Protein AF-A0A819PTD8-F1 (afdb_monomer_lite)

Radius of gyration: 16.99 Å; chains: 1; bounding box: 38×32×36 Å

Structure (mmCIF, N/CA/C/O backbone):
data_AF-A0A819PTD8-F1
#
_entry.id   AF-A0A819PTD8-F1
#
loop_
_atom_site.group_PDB
_atom_site.id
_atom_site.type_symbol
_atom_site.label_atom_id
_atom_site.label_alt_id
_atom_site.label_comp_id
_atom_site.label_asym_id
_atom_site.label_entity_id
_atom_site.label_seq_id
_atom_site.pdbx_PDB_ins_code
_atom_site.Cartn_x
_atom_site.Cartn_y
_atom_site.Cartn_z
_atom_site.occupancy
_atom_site.B_iso_or_equiv
_atom_site.auth_seq_id
_atom_site.auth_comp_id
_atom_site.auth_asym_id
_atom_site.auth_atom_id
_atom_site.pdbx_PDB_model_num
ATOM 1 N N . MET A 1 1 ? 9.939 -20.373 -7.899 1.00 59.28 1 MET A N 1
ATOM 2 C CA . MET A 1 1 ? 9.793 -19.694 -9.203 1.00 59.28 1 MET A CA 1
ATOM 3 C C . MET A 1 1 ? 11.202 -19.417 -9.685 1.00 59.28 1 MET A C 1
ATOM 5 O O . MET A 1 1 ? 11.957 -18.821 -8.930 1.00 59.28 1 MET A O 1
ATOM 9 N N . GLU A 1 2 ? 11.585 -19.929 -10.850 1.00 65.31 2 GLU A N 1
ATOM 10 C CA . GLU A 1 2 ? 12.933 -19.765 -11.408 1.00 65.31 2 GLU A CA 1
ATOM 11 C C . GLU A 1 2 ? 12.824 -19.011 -12.732 1.00 65.31 2 GLU A C 1
ATOM 13 O O . GLU A 1 2 ? 11.969 -19.327 -13.560 1.00 65.31 2 GLU A O 1
ATOM 18 N N . ALA A 1 3 ? 13.662 -17.992 -12.912 1.00 70.12 3 ALA A N 1
ATOM 19 C CA . ALA A 1 3 ? 13.717 -17.195 -14.128 1.00 70.12 3 ALA A CA 1
ATOM 20 C C . ALA A 1 3 ? 15.088 -17.369 -14.779 1.00 70.12 3 ALA A C 1
ATOM 22 O O . ALA A 1 3 ? 16.116 -17.219 -14.119 1.00 70.12 3 ALA A O 1
ATOM 23 N N . SER A 1 4 ? 15.111 -17.683 -16.074 1.00 78.81 4 SER A N 1
ATOM 24 C CA . SER A 1 4 ? 16.357 -17.775 -16.836 1.00 78.81 4 SER A CA 1
ATOM 25 C C . SER A 1 4 ? 17.078 -16.426 -16.827 1.00 78.81 4 SER A C 1
ATOM 27 O O . SER A 1 4 ? 16.458 -15.395 -17.096 1.00 78.81 4 SER A O 1
ATOM 29 N N . ASN A 1 5 ? 18.388 -16.438 -16.562 1.00 77.75 5 ASN A N 1
ATOM 30 C CA . ASN A 1 5 ? 19.209 -15.224 -16.494 1.00 77.75 5 ASN A CA 1
ATOM 31 C C . ASN A 1 5 ? 19.092 -14.355 -17.759 1.00 77.75 5 ASN A C 1
ATOM 33 O O . ASN A 1 5 ? 19.111 -13.133 -17.655 1.00 77.75 5 ASN A O 1
ATOM 37 N N . ASP A 1 6 ? 18.893 -14.969 -18.927 1.00 79.62 6 ASP A N 1
ATOM 38 C CA . ASP A 1 6 ? 18.766 -14.276 -20.216 1.00 79.62 6 ASP A CA 1
ATOM 39 C C . ASP A 1 6 ? 17.510 -13.396 -20.329 1.00 79.62 6 ASP A C 1
ATOM 41 O O . ASP A 1 6 ? 17.449 -12.492 -21.163 1.00 79.62 6 ASP A O 1
ATOM 45 N N . LYS A 1 7 ? 16.494 -13.638 -19.491 1.00 78.00 7 LYS A N 1
ATOM 46 C CA . LYS A 1 7 ? 15.257 -12.845 -19.467 1.00 78.00 7 LYS A CA 1
ATOM 47 C C . LYS A 1 7 ? 15.340 -11.646 -18.519 1.00 78.00 7 LYS A C 1
ATOM 49 O O . LYS A 1 7 ? 14.536 -10.724 -18.633 1.00 78.00 7 LYS A O 1
ATOM 54 N N . LEU A 1 8 ? 16.314 -11.630 -17.606 1.00 82.75 8 LEU A N 1
ATOM 55 C CA . LEU A 1 8 ? 16.488 -10.572 -16.613 1.00 82.75 8 LEU A CA 1
ATOM 56 C C . LEU A 1 8 ? 17.338 -9.429 -17.184 1.00 82.75 8 LEU A C 1
ATOM 58 O O . LEU A 1 8 ? 18.567 -9.483 -17.192 1.00 82.75 8 LEU A O 1
ATOM 62 N N . ARG A 1 9 ? 16.673 -8.366 -17.647 1.00 83.31 9 ARG A N 1
ATOM 63 C CA . ARG A 1 9 ? 17.327 -7.149 -18.168 1.00 83.31 9 ARG A CA 1
ATOM 64 C C . ARG A 1 9 ? 17.729 -6.142 -17.086 1.00 83.31 9 ARG A C 1
ATOM 66 O O . ARG A 1 9 ? 18.483 -5.217 -17.367 1.00 83.31 9 ARG A O 1
ATOM 73 N N . GLN A 1 10 ? 17.243 -6.313 -15.858 1.00 86.38 10 GLN A N 1
ATOM 74 C CA . GLN A 1 10 ? 17.583 -5.490 -14.697 1.00 86.38 10 GLN A CA 1
ATOM 75 C C . GLN A 1 10 ? 18.047 -6.384 -13.542 1.00 86.38 10 GLN A C 1
ATOM 77 O O . GLN A 1 10 ? 17.768 -7.583 -13.503 1.00 86.38 10 GLN A O 1
ATOM 82 N N . ARG A 1 11 ? 18.782 -5.797 -12.594 1.00 87.12 11 ARG A N 1
ATOM 83 C CA . ARG A 1 11 ? 19.225 -6.483 -11.366 1.00 87.12 11 ARG A CA 1
ATOM 84 C C . ARG A 1 11 ? 18.400 -6.113 -10.135 1.00 87.12 11 ARG A C 1
ATOM 86 O O . ARG A 1 11 ? 18.506 -6.787 -9.119 1.00 87.12 11 ARG A O 1
ATOM 93 N N . THR A 1 12 ? 17.531 -5.116 -10.276 1.00 88.12 12 THR A N 1
ATOM 94 C CA . THR A 1 1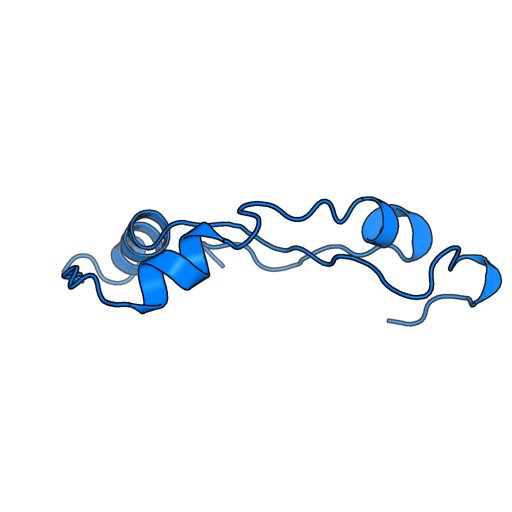2 ? 16.560 -4.693 -9.269 1.00 88.12 12 THR A CA 1
ATOM 95 C C . THR A 1 12 ? 15.227 -4.460 -9.963 1.00 88.12 12 THR A C 1
ATOM 97 O O . THR A 1 12 ? 15.190 -3.832 -11.021 1.00 88.12 12 THR A O 1
ATOM 100 N N . TYR A 1 13 ? 14.151 -4.962 -9.366 1.00 89.75 13 TYR A N 1
ATOM 101 C CA . TYR A 1 13 ? 12.791 -4.833 -9.869 1.00 89.75 13 TYR A CA 1
ATOM 102 C C . TYR A 1 13 ? 11.878 -4.350 -8.751 1.00 89.75 13 TYR A C 1
ATOM 104 O O . TYR A 1 13 ? 11.970 -4.835 -7.623 1.00 89.75 13 TYR A O 1
ATOM 112 N N . ASN A 1 14 ? 10.961 -3.448 -9.082 1.00 91.94 14 ASN A N 1
ATOM 113 C CA . ASN A 1 14 ? 9.785 -3.238 -8.254 1.00 91.94 14 ASN A CA 1
ATOM 114 C C . ASN A 1 14 ? 8.907 -4.490 -8.317 1.00 91.94 14 ASN A C 1
ATOM 116 O O . ASN A 1 14 ? 8.721 -5.072 -9.387 1.00 91.94 14 ASN A O 1
ATOM 120 N N . VAL A 1 15 ? 8.349 -4.873 -7.175 1.00 90.94 15 VAL A N 1
ATOM 121 C CA . VAL A 1 15 ? 7.326 -5.912 -7.070 1.00 90.94 15 VAL A CA 1
ATOM 122 C C . VAL A 1 15 ? 6.170 -5.332 -6.278 1.00 90.94 15 VAL A C 1
ATOM 124 O O . VAL A 1 15 ? 6.354 -4.861 -5.157 1.00 90.94 15 VAL A O 1
ATOM 127 N N . ALA A 1 16 ? 4.984 -5.327 -6.873 1.00 91.25 16 ALA A N 1
ATOM 128 C CA . ALA A 1 16 ? 3.783 -4.822 -6.234 1.00 91.25 16 ALA A CA 1
ATOM 129 C C . ALA A 1 16 ? 2.716 -5.918 -6.194 1.00 91.25 16 ALA A C 1
ATOM 131 O O . ALA A 1 16 ? 2.663 -6.806 -7.049 1.00 91.25 16 ALA A O 1
ATOM 132 N N . ALA A 1 17 ? 1.864 -5.853 -5.175 1.00 91.62 17 ALA A N 1
ATOM 133 C CA . ALA A 1 17 ? 0.662 -6.676 -5.078 1.00 91.62 17 ALA A CA 1
ATOM 134 C C . ALA A 1 17 ? -0.574 -5.783 -5.006 1.00 91.62 17 ALA A C 1
ATOM 136 O O . ALA A 1 17 ? -1.459 -5.877 -5.850 1.00 91.62 17 ALA A O 1
ATOM 137 N N . MET A 1 18 ? -0.588 -4.874 -4.035 1.00 90.00 18 MET A N 1
ATOM 138 C CA . MET A 1 18 ? -1.678 -3.942 -3.790 1.00 90.00 18 MET A CA 1
ATOM 139 C C . MET A 1 18 ? -1.144 -2.674 -3.126 1.00 90.00 18 MET A C 1
ATOM 141 O O . MET A 1 18 ? -0.125 -2.716 -2.435 1.00 90.00 18 MET A O 1
ATOM 145 N N . SER A 1 19 ? -1.877 -1.581 -3.302 1.00 92.25 19 SER A N 1
ATOM 146 C CA . SER A 1 19 ? -1.693 -0.324 -2.582 1.00 92.25 19 SER A CA 1
ATOM 147 C C . SER A 1 19 ? -3.035 0.047 -1.973 1.00 92.25 19 SER A C 1
ATOM 149 O O . SER A 1 19 ? -4.039 0.050 -2.680 1.00 92.25 19 SER A O 1
ATOM 151 N N . PHE A 1 20 ? -3.063 0.327 -0.675 1.00 93.69 20 PHE A N 1
ATOM 152 C CA . PHE A 1 20 ? -4.291 0.680 0.027 1.00 93.69 20 PHE A CA 1
ATOM 153 C C . PHE A 1 20 ? -4.020 1.692 1.133 1.00 93.69 20 PHE A C 1
ATOM 155 O O . PHE A 1 20 ? -2.923 1.795 1.686 1.00 93.69 20 PHE A O 1
ATOM 162 N N . THR A 1 21 ? -5.066 2.415 1.485 1.00 94.56 21 THR A N 1
ATOM 163 C CA . THR A 1 21 ? -5.122 3.311 2.631 1.00 94.56 21 THR A CA 1
ATOM 164 C C . THR A 1 21 ? -5.518 2.550 3.903 1.00 94.56 21 THR A C 1
ATOM 166 O O . THR A 1 21 ? -6.162 1.496 3.839 1.00 94.56 21 THR A O 1
ATOM 169 N N . PRO A 1 22 ? -5.215 3.090 5.098 1.00 93.88 22 PRO A N 1
ATOM 170 C CA . PRO A 1 22 ? -5.722 2.536 6.354 1.00 93.88 22 PRO A CA 1
ATOM 171 C C . PRO A 1 22 ? -7.252 2.372 6.393 1.00 93.88 22 PRO A C 1
ATOM 173 O O . PRO A 1 22 ? -7.768 1.452 7.034 1.00 93.88 22 PRO A O 1
ATOM 176 N N . GLU A 1 23 ? -7.986 3.245 5.698 1.00 94.94 23 GLU A N 1
ATOM 177 C CA . GLU A 1 23 ? -9.444 3.184 5.611 1.00 94.94 23 GLU A CA 1
ATOM 178 C C . GLU A 1 23 ? -9.919 1.995 4.765 1.00 94.94 23 GLU A C 1
ATOM 180 O O . GLU A 1 23 ? -10.822 1.269 5.182 1.00 94.94 23 GLU A O 1
ATOM 185 N N . GLU A 1 24 ? -9.299 1.756 3.608 1.00 94.94 24 GLU A N 1
ATOM 186 C CA . GLU A 1 24 ? -9.622 0.614 2.742 1.00 94.94 24 GLU A CA 1
ATOM 187 C C . GLU A 1 24 ? -9.342 -0.716 3.443 1.00 94.94 24 GLU A C 1
ATOM 189 O O . GLU A 1 24 ? -10.194 -1.604 3.434 1.00 94.94 24 GLU A O 1
ATOM 194 N N . LEU A 1 25 ? -8.212 -0.823 4.151 1.00 94.81 25 LEU A N 1
ATOM 195 C CA . LEU A 1 25 ? -7.917 -1.999 4.970 1.00 94.81 25 LEU A CA 1
ATOM 196 C C . LEU A 1 25 ? -8.952 -2.186 6.088 1.00 94.81 25 LEU A C 1
ATOM 198 O O . LEU A 1 25 ? -9.408 -3.299 6.341 1.00 94.81 25 LEU A O 1
ATOM 202 N N . THR A 1 26 ? -9.366 -1.100 6.745 1.00 95.50 26 THR A N 1
ATOM 203 C CA . THR A 1 26 ? -10.411 -1.156 7.779 1.00 95.50 26 THR A CA 1
ATOM 204 C C . THR A 1 26 ? -11.726 -1.681 7.206 1.00 95.50 26 THR A C 1
ATOM 206 O O . THR A 1 26 ? -12.352 -2.545 7.818 1.00 95.50 26 THR A O 1
ATOM 209 N N . LYS A 1 27 ? -12.126 -1.210 6.019 1.00 95.00 27 LYS A N 1
ATOM 210 C CA . LYS A 1 27 ? -13.324 -1.688 5.314 1.00 95.00 27 LYS A CA 1
ATOM 211 C C . LYS A 1 27 ? -13.218 -3.173 4.958 1.00 95.00 27 LYS A C 1
ATOM 213 O O . LYS A 1 27 ? -14.183 -3.904 5.168 1.00 95.00 27 LYS A O 1
ATOM 218 N N . ALA A 1 28 ? -12.059 -3.634 4.485 1.00 95.06 28 ALA A N 1
ATOM 219 C CA . ALA A 1 28 ? -11.820 -5.051 4.204 1.00 95.06 28 ALA A CA 1
ATOM 220 C C . ALA A 1 28 ? -11.952 -5.913 5.474 1.00 95.06 28 ALA A C 1
ATOM 222 O O . ALA A 1 28 ? -12.676 -6.908 5.480 1.00 95.06 28 ALA A O 1
ATOM 223 N N . ILE A 1 29 ? -11.371 -5.478 6.598 1.00 94.94 29 ILE A N 1
ATOM 224 C CA . ILE A 1 29 ? -11.521 -6.156 7.899 1.00 94.94 29 ILE A CA 1
ATOM 225 C C . ILE A 1 29 ? -12.990 -6.182 8.342 1.00 94.94 29 ILE A C 1
ATOM 227 O O . ILE A 1 29 ? -13.465 -7.198 8.856 1.00 94.94 29 ILE A O 1
ATOM 231 N N . GLN A 1 30 ? -13.729 -5.090 8.135 1.00 95.94 30 GLN A N 1
ATOM 232 C CA . GLN A 1 30 ? -15.135 -4.985 8.528 1.00 95.94 30 GLN A CA 1
ATOM 233 C C . GLN A 1 30 ? -16.054 -5.964 7.789 1.00 95.94 30 GLN A C 1
ATOM 235 O O . GLN A 1 30 ? -17.053 -6.379 8.377 1.00 95.94 30 GLN A O 1
ATOM 240 N N . LYS A 1 31 ? -15.703 -6.412 6.573 1.00 94.88 31 LYS A N 1
ATOM 241 C CA . LYS A 1 31 ? -16.435 -7.490 5.874 1.00 94.88 31 LYS A CA 1
ATOM 242 C C . LYS A 1 31 ? -16.491 -8.774 6.707 1.00 94.88 31 LYS A C 1
ATOM 244 O O . LYS A 1 31 ? -17.508 -9.460 6.718 1.00 94.88 31 LYS A O 1
ATOM 249 N N . TYR A 1 32 ? -15.420 -9.063 7.444 1.00 95.19 32 TYR A N 1
ATOM 250 C CA . TYR A 1 32 ? -15.300 -10.247 8.296 1.00 95.19 32 TYR A CA 1
ATOM 251 C C . TYR A 1 32 ? -15.632 -9.959 9.770 1.00 95.19 32 TYR A C 1
ATOM 253 O O . TYR A 1 32 ? -16.061 -10.851 10.502 1.00 95.19 32 TYR A O 1
ATOM 261 N N . LYS A 1 33 ? -15.439 -8.714 10.228 1.00 95.44 33 LYS A N 1
ATOM 262 C CA . LYS A 1 33 ? -15.737 -8.252 11.593 1.00 95.44 33 LYS A CA 1
ATOM 263 C C . LYS A 1 33 ? -16.434 -6.883 11.574 1.00 95.44 33 LYS A C 1
ATOM 265 O O . LYS A 1 33 ? -15.770 -5.869 11.791 1.00 95.44 33 LYS A O 1
ATOM 270 N N . PRO A 1 34 ? -17.770 -6.833 11.423 1.00 95.44 34 PRO A N 1
ATOM 271 C CA . PRO A 1 34 ? -18.512 -5.580 11.218 1.00 95.44 34 PRO A CA 1
ATOM 272 C C . PRO A 1 34 ? -18.319 -4.514 12.306 1.00 95.44 34 PRO A C 1
ATOM 274 O O . PRO A 1 34 ? -18.373 -3.321 12.030 1.00 95.44 34 PRO A O 1
ATOM 277 N N . ASN A 1 35 ? -18.053 -4.933 13.546 1.00 97.06 35 ASN A N 1
ATOM 278 C CA . ASN A 1 35 ? -17.881 -4.028 14.687 1.00 97.06 35 ASN A CA 1
ATOM 279 C C . ASN A 1 35 ? -16.436 -3.527 14.871 1.00 97.06 35 ASN A C 1
ATOM 281 O O . ASN A 1 35 ? -16.145 -2.866 15.870 1.00 97.06 35 ASN A O 1
ATOM 285 N N . PHE A 1 36 ? -15.518 -3.859 13.959 1.00 97.31 36 PHE A N 1
ATOM 286 C CA . PHE A 1 36 ? -14.141 -3.377 14.012 1.00 97.31 36 PHE A CA 1
ATOM 287 C C . PHE A 1 36 ? -14.095 -1.851 13.845 1.00 97.31 36 PHE A C 1
ATOM 289 O O . PHE A 1 36 ? -14.725 -1.291 12.945 1.00 97.31 36 PHE A O 1
ATOM 296 N N . LYS A 1 37 ? -13.343 -1.172 14.718 1.00 95.56 37 LYS A N 1
ATOM 297 C CA . LYS A 1 37 ? -13.170 0.285 14.709 1.00 95.56 37 LYS A CA 1
ATOM 298 C C . LYS A 1 37 ? -11.692 0.634 14.644 1.00 95.56 37 LYS A C 1
ATOM 300 O O . LYS A 1 37 ? -10.875 -0.011 15.295 1.00 95.56 37 LYS A O 1
ATOM 305 N N . ILE A 1 38 ? -11.385 1.695 13.910 1.00 96.38 38 ILE A N 1
ATOM 306 C CA . ILE A 1 38 ? -10.051 2.279 13.807 1.00 96.38 38 ILE A CA 1
ATOM 307 C C . ILE A 1 38 ? -10.068 3.702 14.372 1.00 96.38 38 ILE A C 1
ATOM 309 O O . ILE A 1 38 ? -11.072 4.408 14.280 1.00 96.38 38 ILE A O 1
ATOM 313 N N . SER A 1 39 ? -8.952 4.121 14.961 1.00 96.25 39 SER A N 1
ATOM 314 C CA . SER A 1 39 ? -8.717 5.495 15.403 1.00 96.25 39 SER A CA 1
ATOM 315 C C . SER A 1 39 ? -7.394 5.988 14.837 1.00 96.25 39 SER A C 1
ATOM 317 O O . SER A 1 39 ? -6.407 5.253 14.870 1.00 96.25 39 SER A O 1
ATOM 319 N N . TYR A 1 40 ? -7.353 7.239 14.393 1.00 95.56 40 TYR A N 1
ATOM 320 C CA . TYR A 1 40 ? -6.159 7.835 13.808 1.00 95.56 40 TYR A CA 1
ATOM 321 C C . TYR A 1 40 ? -5.491 8.779 14.800 1.00 95.56 40 TYR A C 1
ATOM 323 O O . TYR A 1 40 ? -6.084 9.767 15.231 1.00 95.56 40 TYR A O 1
ATOM 331 N N . LYS A 1 41 ? -4.238 8.483 15.142 1.00 95.62 41 LYS A N 1
ATOM 332 C CA . LYS A 1 41 ? -3.356 9.392 15.871 1.00 95.62 41 LYS A CA 1
ATOM 333 C C . LYS A 1 41 ? -2.101 9.587 15.036 1.00 95.62 41 LYS A C 1
ATOM 335 O O . LYS A 1 41 ? -1.214 8.739 15.048 1.00 95.62 41 LYS A O 1
ATOM 340 N N . ILE A 1 42 ? -2.077 10.684 14.291 1.00 94.12 42 ILE A N 1
ATOM 341 C CA . ILE A 1 42 ? -0.965 11.025 13.408 1.00 94.12 42 ILE A CA 1
ATOM 342 C C . ILE A 1 42 ? 0.265 11.346 14.257 1.00 94.12 42 ILE A C 1
ATOM 344 O O . ILE A 1 42 ? 0.178 12.096 15.231 1.00 94.12 42 ILE A O 1
ATOM 348 N N . ASP A 1 43 ? 1.402 10.765 13.893 1.00 94.38 43 ASP A N 1
ATOM 349 C CA . ASP A 1 43 ? 2.697 11.052 14.500 1.00 94.38 43 ASP A CA 1
ATOM 350 C C . ASP A 1 43 ? 3.755 11.341 13.427 1.00 94.38 43 ASP A C 1
ATOM 352 O O . ASP A 1 43 ? 3.445 11.464 12.240 1.00 94.38 43 ASP A O 1
ATOM 356 N N . SER A 1 44 ? 5.015 11.473 13.845 1.00 95.44 44 SER A N 1
ATOM 357 C CA . SER A 1 44 ? 6.133 11.803 12.957 1.00 95.44 44 SER A CA 1
ATOM 358 C C . SER A 1 44 ? 6.318 10.824 11.792 1.00 95.44 44 SER A C 1
ATOM 360 O O . SER A 1 44 ? 6.913 11.194 10.783 1.00 95.44 44 SER A O 1
ATOM 362 N N . ARG A 1 45 ? 5.782 9.598 11.874 1.00 94.69 45 ARG A N 1
ATOM 363 C CA . ARG A 1 45 ? 5.874 8.604 10.795 1.00 94.69 45 ARG A CA 1
ATOM 364 C C . ARG A 1 45 ? 5.014 8.964 9.591 1.00 94.69 45 ARG A C 1
ATOM 366 O O . ARG A 1 45 ? 5.309 8.481 8.504 1.00 94.69 45 ARG A O 1
ATOM 373 N N . GLN A 1 46 ? 4.011 9.830 9.747 1.00 92.62 46 GLN A N 1
ATOM 374 C CA . GLN A 1 46 ? 3.204 10.290 8.617 1.00 92.62 46 GLN A CA 1
ATOM 375 C C . GLN A 1 46 ? 4.063 11.000 7.571 1.00 92.62 46 GLN A C 1
ATOM 377 O O . GLN A 1 46 ? 3.955 10.692 6.396 1.00 92.62 46 GLN A O 1
ATOM 382 N N . GLN A 1 47 ? 5.001 11.849 7.998 1.00 92.94 47 GLN A N 1
ATOM 383 C CA . GLN A 1 47 ? 5.914 12.533 7.075 1.00 92.94 47 GLN A CA 1
ATOM 384 C C . GLN A 1 47 ? 6.818 11.554 6.314 1.00 92.94 47 GLN A C 1
ATOM 386 O O . GLN A 1 47 ? 7.161 11.789 5.159 1.00 92.94 47 GLN A O 1
ATOM 391 N N . ILE A 1 48 ? 7.189 10.439 6.951 1.00 92.69 48 ILE A N 1
ATOM 392 C CA . ILE A 1 48 ? 7.947 9.366 6.301 1.00 92.69 48 ILE A CA 1
ATOM 393 C C . ILE A 1 48 ? 7.056 8.660 5.274 1.00 92.69 48 ILE A C 1
ATOM 395 O O . ILE A 1 48 ? 7.483 8.463 4.141 1.00 92.69 48 ILE A O 1
ATOM 399 N N . ALA A 1 49 ? 5.818 8.324 5.639 1.00 89.19 49 ALA A N 1
ATOM 400 C CA . ALA A 1 49 ? 4.868 7.682 4.734 1.00 89.19 49 ALA A CA 1
ATOM 401 C C . ALA A 1 49 ? 4.536 8.566 3.519 1.00 89.19 49 ALA A C 1
ATOM 403 O O . ALA A 1 49 ? 4.525 8.072 2.396 1.00 89.19 49 ALA A O 1
ATOM 404 N N . ASP A 1 50 ? 4.362 9.872 3.727 1.00 89.38 50 ASP A N 1
ATOM 405 C CA . ASP A 1 50 ? 4.089 10.848 2.666 1.00 89.3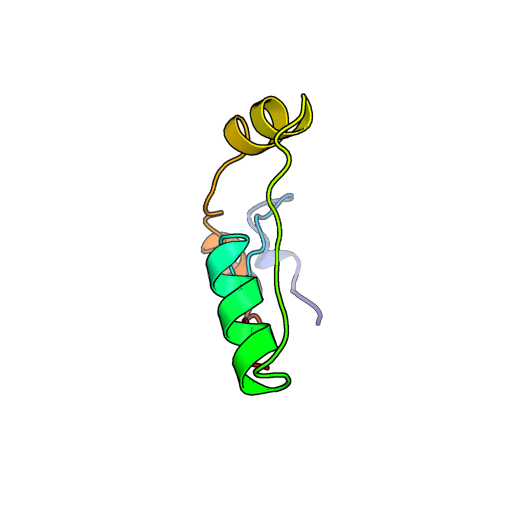8 50 ASP A CA 1
ATOM 406 C C . ASP A 1 50 ? 5.271 11.010 1.696 1.00 89.38 50 ASP A C 1
ATOM 408 O O . ASP A 1 50 ? 5.089 11.445 0.560 1.00 89.38 50 ASP A O 1
ATOM 412 N N . SER A 1 51 ? 6.489 10.655 2.123 1.00 93.56 51 SER A N 1
ATOM 413 C CA . SER A 1 51 ? 7.679 10.682 1.264 1.00 93.56 51 SER A CA 1
ATOM 414 C C . SER A 1 51 ? 7.803 9.461 0.346 1.00 93.56 51 SER A C 1
ATOM 416 O O . SER A 1 51 ? 8.604 9.475 -0.590 1.00 93.56 51 SER A O 1
ATOM 418 N N . TRP A 1 52 ? 7.052 8.388 0.615 1.00 92.69 52 TRP A N 1
ATOM 419 C CA . TRP A 1 52 ? 7.116 7.151 -0.159 1.00 92.69 52 TRP A CA 1
ATOM 420 C C . TRP A 1 52 ? 6.166 7.185 -1.364 1.00 92.69 52 TRP A C 1
ATOM 422 O O . TRP A 1 52 ? 5.103 7.805 -1.310 1.00 92.69 52 TRP A O 1
ATOM 432 N N . PRO A 1 53 ? 6.510 6.495 -2.467 1.00 87.88 53 PRO A N 1
ATOM 433 C CA . PRO A 1 53 ? 5.607 6.360 -3.601 1.00 87.88 53 PRO A CA 1
ATOM 434 C C . PRO A 1 53 ? 4.365 5.551 -3.205 1.00 87.88 53 PRO A C 1
ATOM 436 O O . PRO A 1 53 ? 4.466 4.488 -2.597 1.00 87.88 53 PRO A O 1
ATOM 439 N N . GLN A 1 54 ? 3.183 6.037 -3.591 1.00 86.62 54 GLN A N 1
ATOM 440 C CA . GLN A 1 54 ? 1.913 5.362 -3.291 1.00 86.62 54 GLN A CA 1
ATOM 441 C C . GLN A 1 54 ? 1.699 4.096 -4.132 1.00 86.62 54 GLN A C 1
ATOM 443 O O . GLN A 1 54 ? 1.021 3.161 -3.706 1.00 86.62 54 GLN A O 1
ATOM 448 N N . VAL A 1 55 ? 2.274 4.061 -5.335 1.00 87.31 55 VAL A N 1
ATOM 449 C CA . VAL A 1 55 ? 2.152 2.955 -6.287 1.00 87.31 55 VAL A CA 1
ATOM 450 C C . VAL A 1 55 ? 3.522 2.680 -6.887 1.00 87.31 55 VAL A C 1
ATOM 452 O O . VAL A 1 55 ? 4.201 3.598 -7.348 1.00 87.31 55 VAL A O 1
ATOM 455 N N . PHE A 1 56 ? 3.916 1.410 -6.891 1.00 87.31 56 PHE A N 1
ATOM 456 C CA . PHE A 1 56 ? 5.113 0.948 -7.578 1.00 87.31 56 PHE A CA 1
ATOM 457 C C . PHE A 1 56 ? 4.733 0.374 -8.939 1.00 87.31 56 PHE A C 1
ATOM 459 O O . PHE A 1 56 ? 3.893 -0.520 -9.022 1.00 87.31 56 PHE A O 1
ATOM 466 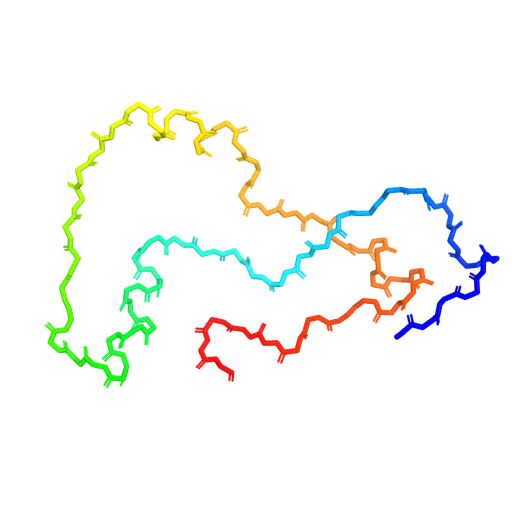N N . ASP A 1 57 ? 5.383 0.857 -9.995 1.00 89.88 57 ASP A N 1
ATOM 467 C CA . ASP A 1 57 ? 5.307 0.229 -11.311 1.00 89.88 57 ASP A CA 1
ATOM 468 C C . ASP A 1 57 ? 6.175 -1.037 -11.322 1.00 89.88 57 ASP A C 1
ATOM 470 O O . ASP A 1 57 ? 7.406 -0.952 -11.269 1.00 89.88 57 ASP A O 1
ATOM 474 N N . ASP A 1 58 ? 5.526 -2.202 -11.352 1.00 91.50 58 ASP A N 1
ATOM 475 C CA . ASP A 1 58 ? 6.139 -3.531 -11.380 1.00 91.50 58 ASP A CA 1
ATOM 476 C C . ASP A 1 58 ? 6.101 -4.189 -12.774 1.00 91.50 58 ASP A C 1
ATOM 478 O O . ASP A 1 58 ? 6.393 -5.383 -12.901 1.00 91.50 58 ASP A O 1
ATOM 482 N N . HIS A 1 59 ? 5.793 -3.428 -13.834 1.00 92.12 59 HIS A N 1
ATOM 483 C CA . HIS A 1 59 ? 5.670 -3.922 -15.211 1.00 92.12 59 HIS A CA 1
ATOM 484 C C . HIS A 1 59 ? 6.875 -4.766 -15.650 1.00 92.12 59 HIS A C 1
ATOM 486 O O . HIS A 1 59 ? 6.719 -5.891 -16.125 1.00 92.12 59 HIS A O 1
ATOM 492 N N . ASN A 1 60 ? 8.089 -4.289 -15.371 1.00 91.31 60 ASN A N 1
ATOM 493 C CA . ASN A 1 60 ? 9.323 -4.998 -15.708 1.00 91.31 60 ASN A CA 1
ATOM 494 C C . ASN A 1 60 ? 9.434 -6.381 -15.037 1.00 91.31 60 ASN A C 1
ATOM 496 O O . ASN A 1 60 ? 10.024 -7.294 -15.612 1.00 91.31 60 ASN A O 1
ATOM 500 N N . ALA A 1 61 ? 8.898 -6.563 -13.826 1.00 91.44 61 ALA A N 1
ATOM 501 C CA . ALA A 1 61 ? 8.894 -7.866 -13.161 1.00 91.44 61 ALA A CA 1
ATOM 502 C C . ALA A 1 61 ? 7.881 -8.818 -13.816 1.00 91.44 61 ALA A C 1
ATOM 504 O O . ALA A 1 61 ? 8.159 -10.007 -14.005 1.00 91.44 61 ALA A O 1
ATOM 505 N N . ARG A 1 62 ? 6.717 -8.280 -14.202 1.00 91.06 62 ARG A N 1
ATOM 506 C CA . ARG A 1 62 ? 5.662 -9.028 -14.899 1.00 91.06 62 ARG A CA 1
ATOM 507 C C . ARG A 1 62 ? 6.151 -9.529 -16.253 1.00 91.06 62 ARG A C 1
ATOM 509 O O . ARG A 1 62 ? 5.945 -10.694 -16.574 1.00 91.06 62 ARG A O 1
ATOM 516 N N . GLU A 1 63 ? 6.846 -8.688 -17.012 1.00 90.25 63 GLU A N 1
ATOM 517 C CA . GLU A 1 63 ? 7.346 -9.053 -18.339 1.00 90.25 63 GLU A CA 1
ATOM 518 C C . GLU A 1 63 ? 8.545 -10.002 -18.293 1.00 90.25 63 GLU A C 1
ATOM 520 O O . GLU A 1 63 ? 8.562 -11.019 -18.987 1.00 90.25 63 GLU A O 1
ATOM 525 N N . HIS A 1 64 ? 9.562 -9.694 -17.483 1.00 90.06 64 HIS A N 1
ATOM 526 C CA . HIS A 1 64 ? 10.829 -10.425 -17.554 1.00 90.06 64 HIS A CA 1
ATOM 527 C C . HIS A 1 64 ? 10.757 -11.823 -16.945 1.00 90.06 64 HIS A C 1
ATOM 529 O O . HIS A 1 64 ? 11.386 -12.753 -17.451 1.00 90.06 64 HIS A O 1
ATOM 535 N N . TRP A 1 65 ? 10.009 -11.995 -15.857 1.00 89.44 65 TRP A N 1
ATOM 536 C CA . TRP A 1 65 ? 9.956 -13.278 -15.155 1.00 89.44 65 TRP A CA 1
ATOM 537 C C . TRP A 1 65 ? 8.548 -13.705 -14.747 1.00 89.44 65 TRP A C 1
ATOM 539 O O . TRP A 1 65 ? 8.391 -14.684 -14.018 1.00 89.44 65 TRP A O 1
ATOM 549 N N . GLY A 1 66 ? 7.520 -13.029 -15.268 1.00 89.06 66 GLY A N 1
ATOM 550 C CA . GLY A 1 66 ? 6.138 -13.444 -15.068 1.00 89.06 66 GLY A CA 1
ATOM 551 C C . GLY A 1 66 ? 5.626 -13.176 -13.658 1.00 89.06 66 GLY A C 1
ATOM 552 O O . GLY A 1 66 ? 4.763 -13.923 -13.195 1.00 89.06 66 GLY A O 1
ATOM 553 N N . TRP A 1 67 ? 6.155 -12.162 -12.960 1.00 91.31 67 TRP A N 1
ATOM 554 C CA . TRP A 1 67 ? 5.637 -11.781 -11.645 1.00 91.31 67 TRP A CA 1
ATOM 555 C C . TRP A 1 67 ? 4.119 -11.587 -11.709 1.00 91.31 67 TRP A C 1
ATOM 557 O O . TRP A 1 67 ? 3.602 -10.852 -12.552 1.00 91.31 67 TRP A O 1
ATOM 567 N N . LYS A 1 68 ? 3.396 -12.264 -10.817 1.00 90.38 68 LYS A N 1
ATOM 568 C CA . LYS A 1 68 ? 1.947 -12.136 -10.702 1.00 90.38 68 LYS A CA 1
ATOM 569 C C . LYS A 1 68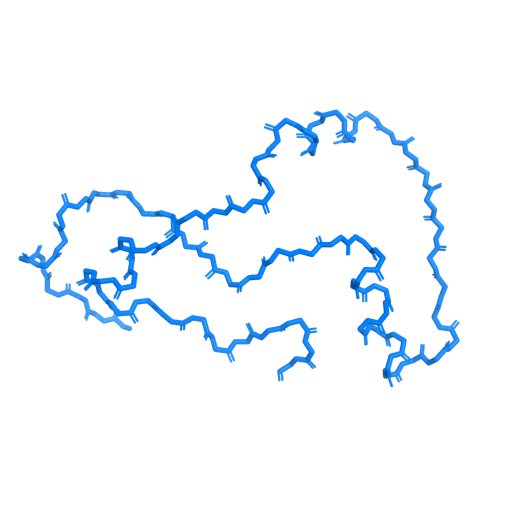 ? 1.537 -12.324 -9.240 1.00 90.38 68 LYS A C 1
ATOM 571 O O . LYS A 1 68 ? 1.627 -13.455 -8.748 1.00 90.38 68 LYS A O 1
ATOM 576 N N . PRO A 1 69 ? 1.074 -11.266 -8.551 1.00 90.44 69 PRO A N 1
ATOM 577 C CA . PRO A 1 69 ? 0.553 -11.404 -7.197 1.00 90.44 69 PRO A CA 1
ATOM 578 C C . PRO A 1 69 ? -0.663 -12.341 -7.202 1.00 90.44 69 PRO A C 1
ATOM 580 O O . PRO A 1 69 ? -1.445 -12.342 -8.153 1.00 90.44 69 PRO A O 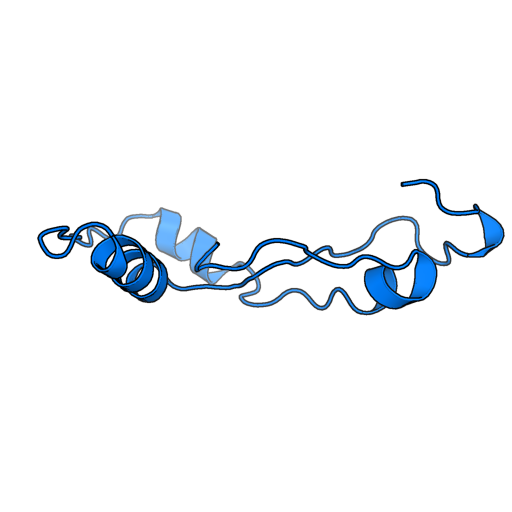1
ATOM 583 N N . GLN A 1 70 ? -0.780 -13.171 -6.165 1.00 90.38 70 GLN A N 1
ATOM 584 C CA . GLN A 1 70 ? -1.851 -14.173 -6.029 1.00 90.38 70 GLN A CA 1
ATOM 585 C C . GLN A 1 70 ? -2.908 -13.792 -4.992 1.00 90.38 70 GLN A C 1
ATOM 587 O O . GLN A 1 70 ? -3.924 -14.464 -4.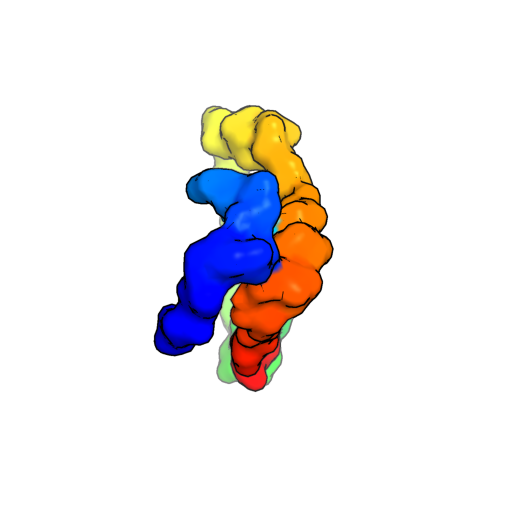902 1.00 90.38 70 GLN A O 1
ATOM 592 N N . VAL A 1 71 ? -2.638 -12.756 -4.202 1.00 87.81 71 VAL A N 1
ATOM 593 C CA . VAL A 1 71 ? -3.471 -12.319 -3.083 1.00 87.81 71 VAL A CA 1
ATOM 594 C C . VAL A 1 71 ? -3.725 -10.832 -3.258 1.00 87.81 71 VAL A C 1
ATOM 596 O O . VAL A 1 71 ? -2.792 -10.081 -3.572 1.00 87.81 71 VAL A O 1
ATOM 599 N N . ASP A 1 72 ? -4.974 -10.429 -3.068 1.00 89.00 72 ASP A N 1
ATOM 600 C CA . ASP A 1 72 ? -5.403 -9.036 -3.021 1.00 89.00 72 ASP A CA 1
ATOM 601 C C . ASP A 1 72 ? -5.831 -8.646 -1.593 1.00 89.00 72 ASP A C 1
ATOM 603 O O . ASP A 1 72 ? -5.572 -9.369 -0.630 1.00 89.00 72 ASP A O 1
ATOM 607 N N . LEU A 1 73 ? -6.414 -7.459 -1.427 1.00 88.75 73 LEU A N 1
ATOM 608 C CA . LEU A 1 73 ? -6.807 -6.958 -0.109 1.00 88.75 73 LEU A CA 1
ATOM 609 C C . LEU A 1 73 ? -7.928 -7.790 0.543 1.00 88.75 73 LEU A C 1
ATOM 611 O O . LEU A 1 73 ? -8.067 -7.772 1.766 1.00 88.75 73 LEU A O 1
ATOM 615 N N . ASP A 1 74 ? -8.731 -8.493 -0.254 1.00 85.06 74 ASP A N 1
ATOM 616 C CA . ASP A 1 74 ? -9.914 -9.213 0.208 1.00 85.06 74 ASP A CA 1
ATOM 617 C C . ASP A 1 74 ? -9.674 -10.716 0.420 1.00 85.06 74 ASP A C 1
ATOM 619 O O . ASP A 1 74 ? -10.438 -11.330 1.178 1.00 85.06 74 ASP A O 1
ATOM 623 N N . GLY A 1 75 ? -8.595 -11.271 -0.147 1.00 68.31 75 GLY A N 1
ATOM 624 C CA . GLY A 1 75 ? -8.125 -12.643 0.091 1.00 68.31 75 GLY A CA 1
ATOM 625 C C . GLY A 1 75 ? -8.006 -13.473 -1.174 1.00 68.31 75 GLY A C 1
ATOM 626 O O . GLY A 1 75 ? -9.060 -13.771 -1.777 1.00 68.31 75 GLY A O 1
#

pLDDT: mean 89.74, std 7.24, range [59.28, 97.31]

Sequence (75 aa):
MEASNDKLRQRTYNVAAMSFTPEELTKAIQKYKPNFKISYKIDSRQQIADSWPQVFDDHNAREHWGWKPQVDLDG

Secondary structure (DSSP, 8-state):
----GGG---S-----S----HHHHHHHHHHH-TT--------THHHHHHTS-SS---HHHHHHH-------S--

Foldseek 3Di:
DDFDPVLDPDPDFDADDDFDDPVVLQVLVCVVVVPDDDDDDDDPCVVVVVPDDRDDDRVSVCRRGNRDHPDDSND